Protein AF-A0A531LN14-F1 (afdb_monomer_lite)

Foldseek 3Di:
DAQQPPQLVVCVVVVNDAPSARRHDDDDDDLDDPPGDPVVSVVSVVCVPDPPPDGQALQLVVLVVVVVVQVPDPDPDTDDDDDDPLDGDHCNRCVRDPVCRSVVSNVVSVD

pLDDT: mean 90.55, std 7.21, range [58.22, 97.5]

Structure (mmCIF, N/CA/C/O backbone):
data_AF-A0A531LN14-F1
#
_entry.id   AF-A0A531LN14-F1
#
loop_
_atom_site.group_PDB
_atom_site.id
_atom_site.type_symbol
_atom_site.label_atom_id
_atom_site.label_alt_id
_atom_site.label_comp_id
_atom_site.label_asym_id
_atom_site.label_entity_id
_atom_site.label_seq_id
_atom_site.pdbx_PDB_ins_code
_atom_site.Cartn_x
_atom_site.Cartn_y
_atom_site.Cartn_z
_atom_site.occupancy
_atom_site.B_iso_or_equiv
_atom_site.auth_seq_id
_atom_site.auth_comp_id
_atom_site.auth_asym_id
_atom_site.auth_atom_id
_atom_site.pdbx_PDB_model_num
ATOM 1 N N . ALA A 1 1 ? 11.706 -5.809 2.073 1.00 58.22 1 ALA A N 1
ATOM 2 C CA . ALA A 1 1 ? 13.156 -5.585 1.896 1.00 58.22 1 ALA A CA 1
ATOM 3 C C . ALA A 1 1 ? 13.390 -4.091 1.665 1.00 58.22 1 ALA A C 1
ATOM 5 O O . ALA A 1 1 ? 12.419 -3.350 1.696 1.00 58.22 1 ALA A O 1
ATOM 6 N N . TRP A 1 2 ? 14.629 -3.631 1.494 1.00 58.94 2 TRP A N 1
ATOM 7 C CA . TRP A 1 2 ? 14.909 -2.293 0.949 1.00 58.94 2 TRP A CA 1
ATOM 8 C C . TRP A 1 2 ? 15.222 -2.464 -0.544 1.00 58.94 2 TRP A C 1
ATOM 10 O O . TRP A 1 2 ? 15.813 -3.488 -0.887 1.00 58.94 2 TRP A O 1
ATOM 20 N N . LYS A 1 3 ? 14.828 -1.522 -1.414 1.00 71.56 3 LYS A N 1
ATOM 21 C CA . LYS A 1 3 ? 15.046 -1.601 -2.873 1.00 71.56 3 LYS A CA 1
ATOM 22 C C . LYS A 1 3 ? 14.308 -2.755 -3.567 1.00 71.56 3 LYS A C 1
ATOM 24 O O . LYS A 1 3 ? 14.889 -3.533 -4.323 1.00 71.56 3 LYS A O 1
ATOM 29 N N . GLY A 1 4 ? 13.012 -2.872 -3.301 1.00 77.31 4 GLY A N 1
ATOM 30 C CA . GLY A 1 4 ? 12.112 -3.626 -4.169 1.00 77.31 4 GLY A CA 1
ATOM 31 C C . GLY A 1 4 ? 11.911 -5.110 -3.838 1.00 77.31 4 GLY A C 1
ATOM 32 O O . GLY A 1 4 ? 10.919 -5.710 -4.247 1.00 77.31 4 GLY A O 1
ATOM 33 N N . GLY A 1 5 ? 12.820 -5.705 -3.064 1.00 86.56 5 GLY A N 1
ATOM 34 C CA . GLY A 1 5 ? 12.659 -7.055 -2.518 1.00 86.56 5 GLY A CA 1
ATOM 35 C C . GLY A 1 5 ? 12.328 -8.137 -3.546 1.00 86.56 5 GLY A C 1
ATOM 36 O O . GLY A 1 5 ? 12.847 -8.128 -4.663 1.00 86.56 5 GLY A O 1
ATOM 37 N N . GLN A 1 6 ? 11.461 -9.074 -3.161 1.00 89.94 6 GLN A N 1
ATOM 38 C CA . GLN A 1 6 ? 11.113 -10.228 -3.992 1.00 89.94 6 GLN A CA 1
ATOM 39 C C . GLN A 1 6 ? 10.377 -9.812 -5.266 1.00 89.94 6 GLN A C 1
ATOM 41 O O . GLN A 1 6 ? 10.607 -10.409 -6.318 1.00 89.94 6 GLN A O 1
ATOM 46 N N . ALA A 1 7 ? 9.535 -8.775 -5.199 1.00 91.56 7 ALA A N 1
ATOM 47 C CA . ALA A 1 7 ? 8.848 -8.239 -6.372 1.00 91.56 7 ALA A CA 1
ATOM 48 C C . ALA A 1 7 ? 9.842 -7.811 -7.469 1.00 91.56 7 ALA A C 1
ATOM 50 O O . ALA A 1 7 ? 9.709 -8.217 -8.627 1.00 91.56 7 ALA A O 1
ATOM 51 N N . ARG A 1 8 ? 10.887 -7.056 -7.102 1.00 93.31 8 ARG A N 1
ATOM 52 C CA . ARG A 1 8 ? 11.938 -6.638 -8.042 1.00 93.31 8 ARG A CA 1
ATOM 53 C C . ARG A 1 8 ? 12.794 -7.808 -8.519 1.00 93.31 8 ARG A C 1
ATOM 55 O O . ARG A 1 8 ? 13.091 -7.898 -9.708 1.00 93.31 8 ARG A O 1
ATOM 62 N N . GLU A 1 9 ? 13.194 -8.700 -7.616 1.00 93.69 9 GLU A N 1
ATOM 63 C CA . GLU A 1 9 ? 13.996 -9.876 -7.971 1.00 93.69 9 GLU A CA 1
ATOM 64 C C . GLU A 1 9 ? 13.278 -10.781 -8.972 1.00 93.69 9 GLU A C 1
ATOM 66 O O . GLU A 1 9 ? 13.896 -11.254 -9.925 1.00 93.69 9 GLU A O 1
ATOM 71 N N . LYS A 1 10 ? 11.973 -10.998 -8.782 1.00 94.00 10 LYS A N 1
ATOM 72 C CA . LYS A 1 10 ? 11.149 -11.776 -9.704 1.00 94.00 10 LYS A CA 1
ATOM 73 C C . LYS A 1 10 ? 11.107 -11.122 -11.084 1.00 94.00 10 LYS A C 1
ATOM 75 O O . LYS A 1 10 ? 11.407 -11.780 -12.070 1.00 94.00 10 LYS A O 1
ATOM 80 N N . TRP A 1 11 ? 10.833 -9.820 -11.152 1.00 95.56 11 TRP A N 1
ATOM 81 C CA . TRP A 1 11 ? 10.818 -9.086 -12.420 1.00 95.56 11 TRP A CA 1
ATOM 82 C C . TRP A 1 11 ? 12.152 -9.171 -13.183 1.00 95.56 11 TRP A C 1
ATOM 84 O O . TRP A 1 11 ? 12.162 -9.329 -14.405 1.00 95.56 11 TRP A O 1
ATOM 94 N N . LEU A 1 12 ? 13.284 -9.113 -12.471 1.00 95.25 12 LEU A N 1
ATOM 95 C CA . LEU A 1 12 ? 14.607 -9.306 -13.072 1.00 95.25 12 LEU A CA 1
ATOM 96 C C . LEU A 1 12 ? 14.795 -10.731 -13.611 1.00 95.25 12 LEU A C 1
ATOM 98 O O . LEU A 1 12 ? 15.314 -10.888 -14.716 1.00 95.25 12 LEU A O 1
ATOM 102 N N . LYS A 1 13 ? 14.374 -11.753 -12.853 1.00 96.50 13 LYS A N 1
ATOM 103 C CA . LYS A 1 13 ? 14.443 -13.167 -13.267 1.00 96.50 13 LYS A CA 1
ATOM 104 C C . LYS A 1 13 ? 13.557 -13.463 -14.476 1.00 96.50 13 LYS A C 1
ATOM 106 O O . LYS A 1 13 ? 13.970 -14.223 -15.344 1.00 96.50 13 LYS A O 1
ATOM 111 N N . ASP A 1 14 ? 12.406 -12.807 -14.566 1.00 96.56 14 ASP A N 1
ATOM 112 C CA . ASP A 1 14 ? 11.447 -12.955 -15.665 1.00 96.56 14 ASP A CA 1
ATOM 113 C C . ASP A 1 14 ? 11.883 -12.205 -16.946 1.00 96.56 14 ASP A C 1
ATOM 115 O O . ASP A 1 14 ? 11.126 -12.118 -17.909 1.00 96.56 14 ASP A O 1
ATOM 119 N N . GLY A 1 15 ? 13.102 -11.649 -16.984 1.00 96.75 15 GLY A N 1
ATOM 120 C CA . GLY A 1 15 ? 13.656 -11.002 -18.177 1.00 96.75 15 GLY A CA 1
ATOM 121 C C . GLY A 1 15 ? 13.207 -9.554 -18.376 1.00 96.75 15 GLY A C 1
ATOM 122 O O . GLY A 1 15 ? 13.280 -9.044 -19.490 1.00 96.75 15 GLY A O 1
ATOM 123 N N . LYS A 1 16 ? 12.782 -8.876 -17.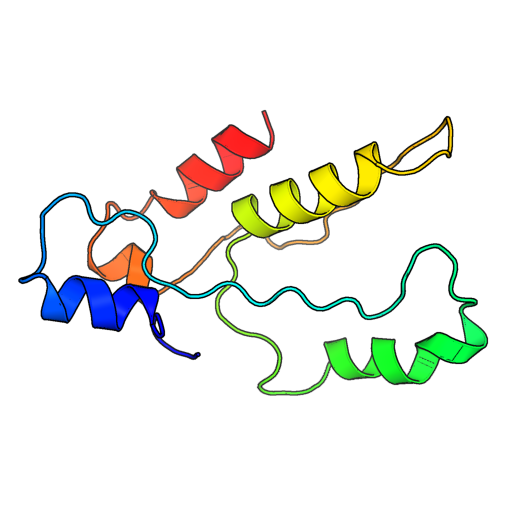302 1.00 96.38 16 LYS A N 1
ATOM 124 C CA . LYS A 1 16 ? 12.331 -7.475 -17.314 1.00 96.38 16 LYS A CA 1
ATOM 125 C C . LYS A 1 16 ? 11.151 -7.219 -18.269 1.00 96.38 16 LYS A C 1
ATOM 127 O O . LYS A 1 16 ? 11.256 -6.346 -19.136 1.00 96.38 16 LYS A O 1
ATOM 132 N N . PRO A 1 17 ? 10.019 -7.935 -18.126 1.00 96.25 17 PRO A N 1
ATOM 133 C CA . PRO A 1 17 ? 8.845 -7.678 -18.954 1.00 96.25 17 PRO A CA 1
ATOM 134 C C . PRO A 1 17 ? 8.395 -6.206 -18.850 1.00 96.25 17 PRO A C 1
ATOM 136 O O . PRO A 1 17 ? 8.547 -5.592 -17.783 1.00 96.25 17 PRO A O 1
ATOM 139 N N . PRO A 1 18 ? 7.859 -5.622 -19.941 1.00 94.81 18 PRO A N 1
ATOM 140 C CA . PRO A 1 18 ? 7.385 -4.242 -19.953 1.00 94.81 18 PRO A CA 1
ATOM 141 C C . PRO A 1 18 ? 6.163 -4.068 -19.047 1.00 94.81 18 PRO A C 1
ATOM 143 O O . PRO A 1 18 ? 5.430 -5.019 -18.790 1.00 94.81 18 PRO A O 1
ATOM 146 N N . ASN A 1 19 ? 5.920 -2.829 -18.610 1.00 93.00 19 ASN A N 1
ATOM 147 C CA . ASN A 1 19 ? 4.825 -2.471 -17.699 1.00 93.00 19 ASN A CA 1
ATOM 148 C C . ASN A 1 19 ? 4.820 -3.315 -16.405 1.00 93.00 19 ASN A C 1
ATOM 150 O O . ASN A 1 19 ? 3.829 -3.980 -16.104 1.00 93.00 19 ASN A O 1
ATOM 154 N N . PRO A 1 20 ? 5.916 -3.299 -15.624 1.00 94.50 20 PRO A N 1
ATOM 155 C CA . PRO A 1 20 ? 6.073 -4.196 -14.478 1.00 94.50 20 PRO A CA 1
ATOM 156 C C . PRO A 1 20 ? 5.134 -3.899 -13.310 1.00 94.50 20 PRO A C 1
ATOM 158 O O . PRO A 1 20 ? 4.994 -4.719 -12.403 1.00 94.50 20 PRO A O 1
ATOM 161 N N . GLY A 1 21 ? 4.526 -2.712 -13.302 1.00 94.25 21 GLY A N 1
ATOM 162 C CA . GLY A 1 21 ? 3.763 -2.222 -12.172 1.00 94.25 21 GLY A CA 1
ATOM 163 C C . GLY A 1 21 ? 4.650 -1.996 -10.948 1.00 94.25 21 GLY A C 1
ATOM 164 O O . GLY A 1 21 ? 5.815 -1.607 -11.057 1.00 94.25 21 GLY A O 1
ATOM 165 N N . ARG A 1 22 ? 4.085 -2.223 -9.761 1.00 94.44 22 ARG A N 1
ATOM 166 C CA . ARG A 1 22 ? 4.760 -2.006 -8.475 1.00 94.44 22 ARG A CA 1
ATOM 167 C C . ARG A 1 22 ? 5.821 -3.080 -8.227 1.00 94.44 22 ARG A C 1
ATOM 169 O O . ARG A 1 22 ? 5.518 -4.269 -8.249 1.00 94.44 22 ARG A O 1
ATOM 176 N N . LEU A 1 23 ? 7.042 -2.656 -7.905 1.00 94.00 23 LEU A N 1
ATOM 177 C CA . LEU A 1 23 ? 8.207 -3.535 -7.749 1.00 94.00 23 LEU A CA 1
ATOM 178 C C . LEU A 1 23 ? 8.808 -3.492 -6.347 1.00 94.00 23 LEU A C 1
ATOM 180 O O . LEU A 1 23 ? 10.022 -3.576 -6.197 1.00 94.00 23 LEU A O 1
ATOM 184 N N . ASN A 1 24 ? 7.972 -3.363 -5.322 1.00 90.88 24 ASN A N 1
ATOM 185 C CA . ASN A 1 24 ? 8.416 -3.454 -3.935 1.00 90.88 24 ASN A CA 1
ATOM 186 C C . ASN A 1 24 ? 7.61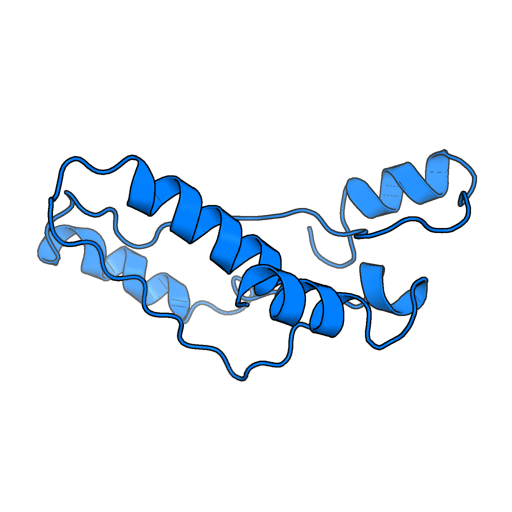0 -4.479 -3.148 1.00 90.88 24 ASN A C 1
ATOM 188 O O . ASN A 1 24 ? 6.541 -4.901 -3.573 1.00 90.88 24 ASN A O 1
ATOM 192 N N . ASP A 1 25 ? 8.103 -4.904 -1.997 1.00 88.81 25 ASP A N 1
ATOM 193 C CA . ASP A 1 25 ? 7.336 -5.755 -1.094 1.00 88.81 25 ASP A CA 1
ATOM 194 C C . ASP A 1 25 ? 6.581 -4.884 -0.089 1.00 88.81 25 ASP A C 1
ATOM 196 O O . ASP A 1 25 ? 7.106 -3.885 0.403 1.00 88.81 25 ASP A O 1
ATOM 200 N N . LEU A 1 26 ? 5.365 -5.290 0.273 1.00 89.19 26 LEU A N 1
ATOM 201 C CA . LEU A 1 26 ? 4.605 -4.611 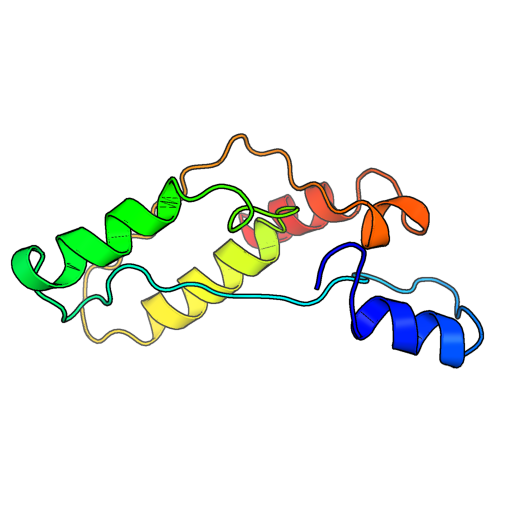1.318 1.00 89.19 26 LEU A CA 1
ATOM 202 C C . LEU A 1 26 ? 4.987 -5.143 2.698 1.00 89.19 26 LEU A C 1
ATOM 204 O O . LEU A 1 26 ? 5.155 -6.345 2.910 1.00 89.19 26 LEU A O 1
ATOM 208 N N . ARG A 1 27 ? 5.073 -4.236 3.671 1.00 88.69 27 ARG A N 1
ATOM 209 C CA . ARG A 1 27 ? 5.166 -4.577 5.089 1.00 88.69 27 ARG A CA 1
ATOM 210 C C . ARG A 1 27 ? 4.170 -3.736 5.864 1.00 88.69 27 ARG A C 1
ATOM 212 O O . ARG A 1 27 ? 4.375 -2.544 6.064 1.00 88.69 27 ARG A O 1
ATOM 219 N N . HIS A 1 28 ? 3.126 -4.383 6.359 1.00 91.50 28 HIS A N 1
ATOM 220 C CA . HIS A 1 28 ? 2.133 -3.731 7.195 1.00 91.50 28 HIS A CA 1
ATOM 221 C C . HIS A 1 28 ? 2.478 -3.908 8.673 1.00 91.50 28 HIS A C 1
ATOM 223 O O . HIS A 1 28 ? 2.624 -5.032 9.154 1.00 91.50 28 HIS A O 1
ATOM 229 N N . ILE A 1 29 ? 2.606 -2.799 9.401 1.00 91.44 29 ILE A N 1
ATOM 230 C CA . ILE A 1 29 ? 2.929 -2.802 10.831 1.00 91.44 29 ILE A CA 1
ATOM 231 C C . ILE A 1 29 ? 1.711 -2.315 11.609 1.00 91.44 29 ILE A C 1
ATOM 233 O O . ILE A 1 29 ? 1.202 -1.222 11.378 1.00 91.44 29 ILE A O 1
ATOM 237 N N . ILE A 1 30 ? 1.253 -3.126 12.562 1.00 92.75 30 ILE A N 1
ATOM 238 C CA . ILE A 1 30 ? 0.199 -2.743 13.503 1.00 92.75 30 ILE A CA 1
ATOM 239 C C . ILE A 1 30 ? 0.859 -2.413 14.837 1.00 92.75 30 ILE A C 1
ATOM 241 O O . ILE A 1 30 ? 1.249 -3.310 15.579 1.00 92.75 30 ILE A O 1
ATOM 245 N N . TYR A 1 31 ? 0.945 -1.127 15.172 1.00 92.69 31 TYR A N 1
ATOM 246 C CA . TYR A 1 31 ? 1.456 -0.704 16.480 1.00 92.69 31 TYR A CA 1
ATOM 247 C C . TYR A 1 31 ? 0.452 -0.989 17.608 1.00 92.69 31 TYR A C 1
ATOM 249 O O . TYR A 1 31 ? 0.826 -1.408 18.706 1.00 92.69 31 TYR A O 1
ATOM 257 N N . LYS A 1 32 ? -0.843 -0.808 17.324 1.00 94.81 32 LYS A N 1
ATOM 258 C CA . LYS A 1 32 ? -1.954 -1.062 18.246 1.00 94.81 32 LYS A CA 1
ATOM 259 C C . LYS A 1 32 ? -3.187 -1.526 17.463 1.00 94.81 32 LYS A C 1
ATOM 261 O O . LYS A 1 32 ? -3.671 -0.805 16.595 1.00 94.81 32 LYS A O 1
ATOM 266 N N . SER A 1 33 ? -3.732 -2.694 17.796 1.00 93.50 33 SER A N 1
ATOM 267 C CA . SER A 1 33 ? -5.030 -3.146 17.261 1.00 93.50 33 SER A CA 1
ATOM 268 C C . SER A 1 33 ? -6.200 -2.385 17.898 1.00 93.50 33 SER A C 1
ATOM 270 O O . SER A 1 33 ? -6.055 -1.811 18.982 1.00 93.50 33 SER A O 1
ATOM 272 N N . ALA A 1 34 ? -7.370 -2.414 17.255 1.00 92.81 34 ALA A N 1
ATOM 273 C CA . ALA A 1 34 ? -8.585 -1.774 17.765 1.00 92.81 34 ALA A CA 1
ATOM 274 C C . ALA A 1 34 ? -8.895 -2.210 19.210 1.00 92.81 34 ALA A C 1
ATOM 276 O O . ALA A 1 34 ? -8.966 -1.363 20.099 1.00 92.81 34 ALA A O 1
ATOM 277 N N . ASP A 1 35 ? -8.898 -3.522 19.458 1.00 93.25 35 ASP A N 1
ATOM 278 C CA . ASP A 1 35 ? -9.290 -4.124 20.744 1.00 93.25 35 ASP A CA 1
ATOM 279 C C . ASP A 1 35 ? -8.203 -4.047 21.831 1.00 93.25 35 ASP A C 1
ATOM 281 O O . ASP A 1 35 ? -8.432 -4.377 22.994 1.00 93.25 35 ASP A O 1
ATOM 285 N N . HIS A 1 36 ? -6.990 -3.607 21.479 1.00 94.19 36 HIS A N 1
ATOM 286 C CA . HIS A 1 36 ? -5.896 -3.526 22.440 1.00 94.19 36 HIS A CA 1
ATOM 287 C C . HIS A 1 36 ? -5.972 -2.234 23.267 1.00 94.19 36 HIS A C 1
ATOM 289 O O . HIS A 1 36 ? -6.009 -1.147 22.690 1.00 94.19 36 HIS A O 1
ATOM 295 N N . PRO A 1 37 ? -5.911 -2.293 24.609 1.00 93.69 37 PRO A N 1
ATOM 296 C CA . PRO A 1 37 ? -5.905 -1.094 25.440 1.00 93.69 37 PRO A CA 1
ATOM 297 C C . PRO A 1 37 ? -4.571 -0.339 25.343 1.00 93.69 37 PRO A C 1
ATOM 299 O O . PRO A 1 37 ? -3.493 -0.937 25.275 1.00 93.69 37 PRO A O 1
ATOM 302 N N . TRP A 1 38 ? -4.635 0.995 25.407 1.00 91.94 38 TRP A N 1
ATOM 303 C CA . TRP A 1 38 ? -3.487 1.895 25.210 1.00 91.94 38 TRP A CA 1
ATOM 304 C C . TRP A 1 38 ? -2.284 1.573 26.102 1.00 91.94 38 TRP A C 1
ATOM 306 O O . TRP A 1 38 ? -1.148 1.510 25.632 1.00 91.94 38 TRP A O 1
ATOM 316 N N . ARG A 1 39 ? -2.540 1.285 27.385 1.00 91.19 39 ARG A N 1
ATOM 317 C CA . ARG A 1 39 ? -1.504 0.966 28.378 1.00 91.19 39 ARG A CA 1
ATOM 318 C C . ARG A 1 39 ? -0.586 -0.178 27.930 1.00 91.19 39 ARG A C 1
ATOM 320 O O . ARG A 1 39 ? 0.598 -0.152 28.244 1.00 91.19 39 ARG A O 1
ATOM 327 N N . ARG A 1 40 ? -1.113 -1.153 27.179 1.00 90.31 40 ARG A N 1
ATOM 328 C CA . ARG A 1 40 ? -0.347 -2.309 26.682 1.00 90.31 40 ARG A CA 1
ATOM 329 C C . ARG A 1 40 ? 0.389 -2.031 25.368 1.00 90.31 40 ARG A C 1
ATOM 331 O O . ARG A 1 40 ? 1.376 -2.696 25.089 1.00 90.31 40 ARG A O 1
ATOM 338 N N . ALA A 1 41 ? -0.044 -1.038 24.593 1.00 92.75 41 ALA A N 1
ATOM 339 C CA . ALA A 1 41 ? 0.542 -0.712 23.292 1.00 92.75 41 ALA A CA 1
ATOM 340 C C . ALA A 1 41 ? 1.582 0.421 23.339 1.00 92.75 41 ALA A C 1
ATOM 342 O O . ALA A 1 41 ? 2.244 0.684 22.338 1.00 92.75 41 ALA A O 1
ATOM 343 N N . ARG A 1 42 ? 1.767 1.086 24.490 1.00 89.38 42 ARG A N 1
ATOM 344 C CA . ARG A 1 42 ? 2.664 2.249 24.619 1.00 89.38 42 ARG A CA 1
ATOM 345 C C . ARG A 1 42 ? 4.094 1.973 24.136 1.00 89.38 42 ARG A C 1
ATOM 347 O O . ARG A 1 42 ? 4.669 2.813 23.454 1.00 89.38 42 ARG A O 1
ATOM 354 N N . ARG A 1 43 ? 4.652 0.796 24.449 1.00 88.75 43 ARG A N 1
ATOM 355 C CA . ARG A 1 43 ? 5.989 0.397 23.969 1.00 88.75 43 ARG A CA 1
ATOM 356 C C . ARG A 1 43 ? 6.023 0.215 22.448 1.00 88.75 43 ARG A C 1
ATOM 358 O O . ARG A 1 43 ? 6.985 0.639 21.820 1.00 88.75 43 ARG A O 1
ATOM 365 N N . ASN A 1 44 ? 4.964 -0.344 21.861 1.00 90.62 44 ASN A N 1
ATOM 366 C CA . ASN A 1 44 ? 4.871 -0.558 20.417 1.00 90.62 44 ASN A CA 1
ATOM 367 C C . ASN A 1 44 ? 4.816 0.767 19.660 1.00 90.62 44 ASN A C 1
ATOM 369 O O . ASN A 1 44 ? 5.467 0.903 18.638 1.00 90.62 44 ASN A O 1
ATOM 373 N N . LEU A 1 45 ? 4.083 1.755 20.171 1.00 87.12 45 LEU A N 1
ATOM 374 C CA . LEU A 1 45 ? 4.008 3.078 19.545 1.00 87.12 45 LEU A CA 1
ATOM 375 C C . LEU A 1 45 ? 5.372 3.774 19.502 1.00 87.12 45 LEU A C 1
ATOM 377 O O . LEU A 1 45 ? 5.685 4.433 18.520 1.00 87.12 45 LEU A O 1
ATOM 381 N N . GLY A 1 46 ? 6.220 3.556 20.512 1.00 87.50 46 GLY A N 1
ATOM 382 C CA . GLY A 1 46 ? 7.606 4.031 20.491 1.00 87.50 46 GLY A CA 1
ATOM 383 C C . GLY A 1 46 ? 8.431 3.468 19.325 1.00 87.50 46 GLY A C 1
ATOM 384 O O . GLY A 1 46 ? 9.377 4.117 18.888 1.00 87.50 46 GLY A O 1
ATOM 385 N N . LEU A 1 47 ? 8.051 2.310 18.765 1.00 87.19 47 LEU A N 1
ATOM 386 C CA . LEU A 1 47 ? 8.718 1.743 17.588 1.00 87.19 47 LEU A CA 1
ATOM 387 C C . LEU A 1 47 ? 8.510 2.586 16.328 1.00 87.19 47 LEU A C 1
ATOM 389 O O . LEU A 1 47 ? 9.343 2.493 15.435 1.00 87.19 47 LEU A O 1
ATOM 393 N N . MET A 1 48 ? 7.467 3.425 16.258 1.00 83.69 48 MET A N 1
ATOM 394 C CA . MET A 1 48 ? 7.260 4.341 15.125 1.00 83.69 48 MET A CA 1
ATOM 395 C C . MET A 1 48 ? 8.454 5.274 14.906 1.00 83.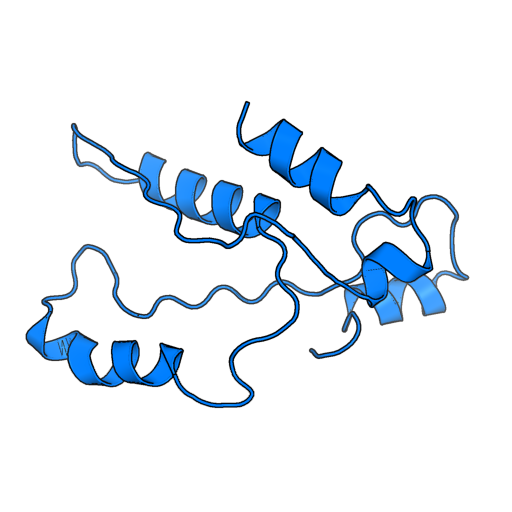69 48 MET A C 1
ATOM 397 O O . MET A 1 48 ? 8.731 5.656 13.776 1.00 83.69 48 MET A O 1
ATOM 401 N N . MET A 1 49 ? 9.171 5.601 15.983 1.00 82.75 49 MET A N 1
ATOM 402 C CA . MET A 1 49 ? 10.331 6.492 15.959 1.00 82.75 49 MET A CA 1
ATOM 403 C C . MET A 1 49 ? 11.653 5.739 15.776 1.00 82.75 49 MET A C 1
ATOM 405 O O . MET A 1 49 ? 12.718 6.351 15.799 1.00 82.75 49 MET A O 1
ATOM 409 N N . ARG A 1 50 ? 11.619 4.405 15.647 1.00 84.69 50 ARG A N 1
ATOM 410 C CA . ARG A 1 50 ? 12.835 3.604 15.526 1.00 84.69 50 ARG A CA 1
ATOM 411 C C . ARG A 1 50 ? 13.438 3.782 14.137 1.00 84.69 50 ARG A C 1
ATOM 413 O O . ARG A 1 50 ? 12.821 3.448 13.125 1.00 84.69 50 ARG A O 1
ATOM 420 N N . GLU A 1 51 ? 14.687 4.223 14.113 1.00 79.75 51 GLU A N 1
ATOM 421 C CA . GLU A 1 51 ? 15.467 4.350 12.888 1.00 79.75 51 GLU A CA 1
ATOM 422 C C . GLU A 1 51 ? 15.549 3.015 12.127 1.00 79.75 51 GLU A C 1
ATOM 424 O O . GLU A 1 51 ? 15.643 1.931 12.713 1.00 79.75 51 GLU A O 1
ATOM 429 N N . GLY A 1 52 ? 15.449 3.085 10.798 1.00 76.38 52 GLY A N 1
ATOM 430 C CA . GLY A 1 52 ? 15.492 1.919 9.914 1.00 76.38 52 GLY A CA 1
ATOM 431 C C . GLY A 1 52 ? 14.202 1.092 9.846 1.00 76.38 52 GLY A C 1
ATOM 432 O O . GLY A 1 52 ? 14.130 0.184 9.011 1.00 76.38 52 GLY A O 1
ATOM 433 N N . LEU A 1 53 ? 13.186 1.396 10.668 1.00 77.19 53 LEU A N 1
ATOM 434 C CA . LEU A 1 53 ? 11.848 0.812 10.528 1.00 77.19 53 LEU A CA 1
ATOM 435 C C . LEU A 1 53 ? 11.068 1.473 9.389 1.00 77.19 53 LEU A C 1
ATOM 437 O O . LEU A 1 53 ? 10.416 0.775 8.611 1.00 77.19 53 LEU A O 1
ATOM 441 N N . LEU A 1 54 ? 11.171 2.800 9.293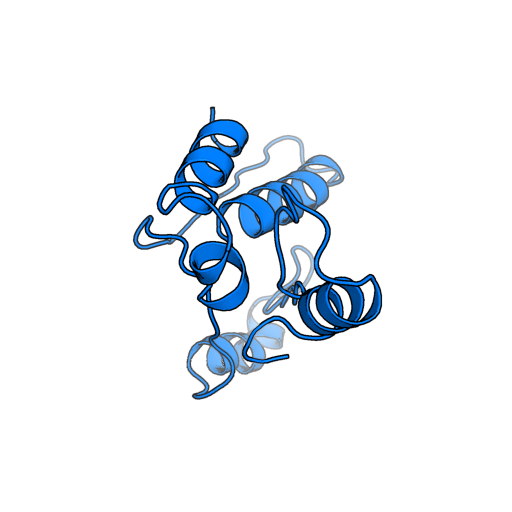 1.00 69.19 54 LEU A N 1
ATOM 442 C CA . LEU A 1 54 ? 10.610 3.581 8.198 1.00 69.19 54 LEU A CA 1
ATOM 443 C C . LEU A 1 54 ? 11.393 3.286 6.914 1.00 69.19 54 LEU A C 1
ATOM 445 O O . LEU A 1 54 ? 12.628 3.275 6.893 1.00 69.19 54 LEU A O 1
ATOM 449 N N . LYS A 1 55 ? 10.647 2.982 5.859 1.00 75.38 55 LYS A N 1
ATOM 450 C CA . LYS A 1 55 ? 11.123 2.701 4.505 1.00 75.38 55 LYS A CA 1
ATOM 451 C C . LYS A 1 55 ? 10.291 3.533 3.531 1.00 75.38 55 LYS A C 1
ATOM 453 O O . LYS A 1 55 ? 9.369 4.223 3.956 1.00 75.38 55 LYS A O 1
ATOM 458 N N . GLU A 1 56 ? 10.636 3.431 2.255 1.00 82.38 56 GLU A N 1
ATOM 459 C CA . GLU A 1 56 ? 9.848 3.909 1.114 1.00 82.38 56 GLU A CA 1
ATOM 460 C C . GLU A 1 56 ? 8.348 3.630 1.311 1.00 82.38 56 GLU A C 1
ATOM 462 O O . GLU A 1 56 ? 7.956 2.519 1.692 1.00 82.38 56 GLU A O 1
ATOM 467 N N . ASN A 1 57 ? 7.522 4.660 1.125 1.00 83.31 57 ASN A N 1
ATOM 468 C CA . ASN A 1 57 ? 6.088 4.637 1.389 1.00 83.31 57 ASN A CA 1
ATOM 469 C C . ASN A 1 57 ? 5.293 4.355 0.109 1.00 83.31 57 ASN A C 1
ATOM 471 O O . ASN A 1 57 ? 5.580 4.847 -0.979 1.00 83.31 57 ASN A O 1
ATOM 475 N N . ILE A 1 58 ? 4.247 3.542 0.260 1.00 90.50 58 ILE A N 1
ATOM 476 C CA . ILE A 1 58 ? 3.288 3.247 -0.805 1.00 90.50 58 ILE A CA 1
ATOM 477 C C . ILE A 1 58 ? 1.891 3.521 -0.253 1.00 90.50 58 ILE A C 1
ATOM 479 O O . ILE A 1 58 ? 1.119 2.614 0.056 1.00 90.50 58 ILE A O 1
ATOM 483 N N . ASP A 1 59 ? 1.601 4.807 -0.075 1.00 91.19 59 ASP A N 1
ATOM 484 C CA . ASP A 1 59 ? 0.421 5.343 0.606 1.00 91.19 59 ASP A CA 1
ATOM 485 C C . ASP A 1 59 ? -0.905 4.769 0.094 1.00 91.19 59 ASP A C 1
ATOM 487 O O . ASP A 1 59 ? -1.771 4.430 0.899 1.00 91.19 59 ASP A O 1
ATOM 491 N N . GLY A 1 60 ? -1.046 4.580 -1.223 1.00 93.06 60 GLY A N 1
ATOM 492 C CA . GLY A 1 60 ? -2.249 3.975 -1.809 1.00 93.06 60 GLY A CA 1
ATOM 493 C C . GLY A 1 60 ? -2.495 2.544 -1.312 1.00 93.06 60 GLY A C 1
ATOM 494 O O . GLY A 1 60 ? -3.609 2.204 -0.923 1.00 93.06 60 GLY A O 1
ATOM 495 N N . GLU A 1 61 ? -1.444 1.722 -1.224 1.00 93.50 61 GLU A N 1
ATOM 496 C CA . GLU A 1 61 ? -1.545 0.348 -0.703 1.00 93.50 61 GLU A CA 1
ATOM 497 C C . GLU A 1 61 ? -1.856 0.348 0.798 1.00 93.50 61 GLU A C 1
ATOM 499 O O . GLU A 1 61 ? -2.670 -0.442 1.281 1.00 93.50 61 GLU A O 1
ATOM 504 N N . ALA A 1 62 ? -1.244 1.272 1.547 1.00 92.94 62 ALA A N 1
ATOM 505 C CA . ALA A 1 62 ? -1.504 1.424 2.974 1.00 92.94 62 ALA A CA 1
ATOM 506 C C . ALA A 1 62 ? -2.967 1.816 3.246 1.00 92.94 62 ALA A C 1
ATOM 508 O O . ALA A 1 62 ? -3.586 1.272 4.166 1.00 92.94 62 ALA A O 1
ATOM 509 N N . LEU A 1 63 ? -3.525 2.718 2.432 1.00 94.44 63 LEU A N 1
ATOM 510 C CA . LEU A 1 63 ? -4.907 3.175 2.538 1.00 94.44 63 LEU A CA 1
ATOM 511 C C . LEU A 1 63 ? -5.897 2.047 2.218 1.00 94.44 63 LEU A C 1
ATOM 513 O O . LEU A 1 63 ? -6.789 1.789 3.028 1.00 94.44 63 LEU A O 1
ATOM 517 N N . LEU A 1 64 ? -5.690 1.308 1.119 1.00 95.31 64 LEU A N 1
ATOM 518 C CA . LEU A 1 64 ? -6.494 0.124 0.779 1.00 95.31 64 LEU A CA 1
ATOM 519 C C . LEU A 1 64 ? -6.455 -0.928 1.890 1.00 95.31 64 LEU A C 1
ATOM 521 O O . LEU A 1 64 ? -7.491 -1.447 2.313 1.00 95.31 64 LEU A O 1
ATOM 525 N N . TRP A 1 65 ? -5.261 -1.235 2.399 1.00 95.94 65 TRP A N 1
ATOM 526 C CA . TRP A 1 65 ? -5.098 -2.229 3.453 1.00 95.94 65 TRP A CA 1
ATOM 527 C C . TRP A 1 65 ? -5.799 -1.813 4.752 1.00 95.94 65 TRP A C 1
ATOM 529 O O . TRP A 1 65 ? -6.476 -2.628 5.390 1.00 95.94 65 TRP A O 1
ATOM 539 N N . ALA A 1 66 ? -5.678 -0.543 5.143 1.00 95.75 66 ALA A N 1
ATOM 540 C CA . ALA A 1 66 ? -6.353 -0.013 6.320 1.00 95.75 66 ALA A CA 1
ATOM 541 C C . ALA A 1 66 ? -7.880 0.007 6.146 1.00 95.75 66 ALA A C 1
ATOM 543 O O . ALA A 1 66 ? -8.597 -0.399 7.065 1.00 95.75 66 ALA A O 1
ATOM 544 N N . HIS A 1 67 ? -8.372 0.401 4.968 1.00 96.19 67 HIS A N 1
ATOM 545 C CA . HIS A 1 67 ? -9.793 0.384 4.624 1.00 96.19 67 HIS A CA 1
ATOM 546 C C . HIS A 1 67 ? -10.380 -1.029 4.718 1.00 96.19 67 HIS A C 1
ATOM 548 O O . HIS A 1 67 ? -11.354 -1.238 5.440 1.00 96.19 67 HIS A O 1
ATOM 554 N N . ASN A 1 68 ? -9.742 -2.021 4.089 1.00 96.19 68 ASN A N 1
ATOM 555 C CA . ASN A 1 68 ? -10.210 -3.411 4.103 1.00 96.19 68 ASN A CA 1
ATOM 556 C C . ASN A 1 68 ? -10.294 -3.988 5.524 1.00 96.19 68 ASN A C 1
ATOM 558 O O . ASN A 1 68 ? -11.221 -4.727 5.855 1.00 96.19 68 ASN A O 1
ATOM 562 N N . ARG A 1 69 ? -9.362 -3.609 6.407 1.00 96.44 69 ARG A N 1
ATOM 563 C CA . ARG A 1 69 ? -9.430 -3.975 7.829 1.00 96.44 69 ARG A CA 1
ATOM 564 C C . ARG A 1 69 ? -10.555 -3.261 8.568 1.00 96.44 69 ARG A C 1
ATOM 566 O O . ARG A 1 69 ? -11.161 -3.858 9.453 1.00 96.44 69 ARG A O 1
ATOM 573 N N . LEU A 1 70 ? -10.799 -1.993 8.247 1.00 97.00 70 LEU A N 1
ATOM 574 C CA . LEU A 1 70 ? -11.816 -1.174 8.896 1.00 97.00 70 LEU A CA 1
ATOM 575 C C . LEU A 1 70 ? -13.232 -1.626 8.525 1.00 97.00 70 LEU A C 1
ATOM 577 O O . LEU A 1 70 ? -14.083 -1.700 9.404 1.00 97.00 70 LEU A O 1
ATOM 581 N N . ILE A 1 71 ? -13.504 -1.959 7.262 1.00 96.69 71 ILE A N 1
ATOM 582 C CA . ILE A 1 71 ? -14.849 -2.387 6.840 1.00 96.69 71 ILE A CA 1
ATOM 583 C C . ILE A 1 71 ? -15.266 -3.722 7.463 1.00 96.69 71 ILE A C 1
ATOM 585 O O . ILE A 1 71 ? -16.441 -3.905 7.763 1.00 96.69 71 ILE A O 1
ATOM 589 N N . ALA A 1 72 ? -14.306 -4.607 7.745 1.00 96.56 72 ALA A N 1
ATOM 590 C CA . ALA A 1 72 ? -14.543 -5.890 8.405 1.00 96.56 72 ALA A CA 1
ATOM 591 C C . ALA A 1 72 ? -14.901 -5.762 9.901 1.00 96.56 72 ALA A C 1
ATOM 593 O O . ALA A 1 72 ? -15.178 -6.760 10.565 1.00 96.56 72 ALA A O 1
ATOM 594 N N . ARG A 1 73 ? -14.863 -4.548 10.462 1.00 97.00 73 ARG A N 1
ATOM 595 C CA . ARG A 1 73 ? -15.162 -4.291 11.872 1.00 97.00 73 ARG A CA 1
ATOM 596 C C . ARG A 1 73 ? -16.673 -4.210 12.152 1.00 97.00 73 ARG A C 1
ATOM 598 O O . ARG A 1 73 ? -17.410 -3.641 11.340 1.00 97.00 73 ARG A O 1
ATOM 605 N N . PRO A 1 74 ? -17.141 -4.712 13.311 1.00 97.50 74 PRO A N 1
ATOM 606 C CA . PRO A 1 74 ? -18.561 -4.701 13.666 1.00 97.50 74 PRO A CA 1
ATOM 607 C C . PRO A 1 74 ? -19.091 -3.308 14.031 1.00 97.50 74 PRO A C 1
ATOM 609 O O . PRO A 1 74 ? -20.297 -3.086 13.988 1.00 97.50 74 PRO A O 1
ATOM 612 N N . GLU A 1 75 ? -18.223 -2.360 14.394 1.00 97.50 75 GLU A N 1
ATOM 613 C CA . GLU A 1 75 ? -18.638 -1.023 14.813 1.00 97.50 75 GLU A CA 1
ATOM 614 C C . GLU A 1 75 ? -19.438 -0.300 13.714 1.00 97.50 75 GLU A C 1
ATOM 616 O O . GLU A 1 75 ? -19.031 -0.253 12.550 1.00 97.50 75 GLU A O 1
ATOM 621 N N . GLN A 1 76 ? -20.574 0.302 14.087 1.00 96.62 76 GLN A N 1
ATOM 622 C CA . GLN A 1 76 ? -21.436 1.032 13.150 1.00 96.62 76 GLN A CA 1
ATOM 623 C C . GLN A 1 76 ? -20.715 2.252 12.561 1.00 96.62 76 GLN A C 1
ATOM 625 O O . GLN A 1 76 ? -20.694 2.440 11.346 1.00 96.62 76 GLN A O 1
ATOM 630 N N . ARG A 1 77 ? -20.095 3.072 13.421 1.00 97.25 77 ARG A N 1
ATOM 631 C CA . ARG A 1 77 ? -19.304 4.231 12.998 1.00 97.25 77 ARG A CA 1
ATOM 632 C C . ARG A 1 77 ? -17.849 3.822 12.804 1.00 97.25 77 ARG A C 1
ATOM 634 O O . ARG A 1 77 ? -17.179 3.414 13.748 1.00 97.25 77 ARG A O 1
ATOM 641 N N . LYS A 1 78 ? -17.360 4.000 11.582 1.00 96.94 78 LYS A N 1
ATOM 642 C CA . LYS A 1 78 ? -15.998 3.677 11.157 1.00 96.94 78 LYS A CA 1
ATOM 643 C C . LYS A 1 78 ? -15.318 4.953 10.670 1.00 96.94 78 LYS A C 1
ATOM 645 O O . LYS A 1 78 ? -15.916 5.709 9.912 1.00 96.94 78 LYS A O 1
ATOM 650 N N . ILE A 1 79 ? -14.097 5.214 11.128 1.00 95.75 79 ILE A N 1
ATOM 651 C CA . ILE A 1 79 ? -13.321 6.401 10.746 1.00 95.75 79 ILE A CA 1
ATOM 652 C C . ILE A 1 79 ? -11.916 5.943 10.387 1.00 95.75 79 ILE A C 1
ATOM 654 O O . ILE A 1 79 ? -11.266 5.264 11.183 1.00 95.75 79 ILE A O 1
ATOM 658 N N . LEU A 1 80 ? -11.454 6.337 9.204 1.00 95.75 80 LEU A N 1
ATOM 659 C CA . LEU A 1 80 ? -10.081 6.149 8.762 1.00 95.75 80 LEU A CA 1
ATOM 660 C C . LEU A 1 80 ? -9.394 7.512 8.737 1.00 95.75 80 LEU A C 1
ATOM 662 O O . LEU A 1 80 ? -9.854 8.424 8.059 1.00 95.75 80 LEU A O 1
ATOM 666 N N . MET A 1 81 ? -8.313 7.651 9.499 1.00 94.69 81 MET A N 1
ATOM 667 C CA . MET A 1 81 ? -7.474 8.846 9.502 1.00 94.69 81 MET A CA 1
ATOM 668 C C . MET A 1 81 ? -6.110 8.478 8.933 1.00 94.69 81 MET A C 1
ATOM 670 O O . MET A 1 81 ? -5.476 7.534 9.405 1.00 94.69 81 MET A O 1
ATOM 674 N N . MET A 1 82 ? -5.670 9.238 7.938 1.00 89.94 82 MET A N 1
ATOM 675 C CA . MET A 1 82 ? -4.356 9.107 7.329 1.00 89.94 82 MET A CA 1
ATOM 676 C C . MET A 1 82 ? -3.528 10.344 7.670 1.00 89.94 82 MET A C 1
ATOM 678 O O . MET A 1 82 ? -3.991 11.467 7.490 1.00 89.94 82 MET A O 1
ATOM 682 N N . ILE A 1 83 ? -2.315 10.125 8.171 1.00 89.69 83 ILE A N 1
ATOM 683 C CA . ILE A 1 83 ? -1.326 11.175 8.421 1.00 89.69 83 ILE A CA 1
ATOM 684 C C . ILE A 1 83 ? -0.145 10.855 7.512 1.00 89.69 83 ILE A C 1
ATOM 686 O O . ILE A 1 83 ? 0.539 9.855 7.723 1.00 89.69 83 ILE A O 1
ATOM 690 N N . SER A 1 84 ? 0.028 11.660 6.471 1.00 85.62 84 SER A N 1
ATOM 691 C CA . SER A 1 84 ? 1.047 11.498 5.434 1.00 85.62 84 SER A CA 1
ATOM 692 C C . SER A 1 84 ? 1.403 12.877 4.879 1.00 85.62 84 SER A C 1
ATOM 694 O O . SER A 1 84 ? 0.598 13.806 4.967 1.00 85.62 84 SER A O 1
ATOM 696 N N . ASP A 1 85 ? 2.603 13.008 4.324 1.00 85.75 85 ASP A N 1
ATOM 697 C CA . ASP A 1 85 ? 3.033 14.176 3.551 1.00 85.75 85 ASP A CA 1
ATOM 698 C C . ASP A 1 85 ? 2.431 14.199 2.132 1.00 85.75 85 ASP A C 1
ATOM 700 O O . ASP A 1 85 ? 2.535 15.203 1.430 1.00 85.75 85 ASP A O 1
ATOM 704 N N . GLY A 1 86 ? 1.756 13.118 1.723 1.00 82.50 86 GLY A N 1
ATOM 705 C CA . GLY A 1 86 ? 1.082 13.003 0.433 1.00 82.50 86 GLY A CA 1
ATOM 706 C C . GLY A 1 86 ? 2.016 12.689 -0.738 1.00 82.50 86 GLY A C 1
ATOM 707 O O . GLY A 1 86 ? 1.571 12.773 -1.883 1.00 82.50 86 GLY A O 1
ATOM 708 N N . ALA A 1 87 ? 3.271 12.315 -0.475 1.00 87.38 87 ALA A N 1
ATOM 709 C CA . ALA A 1 87 ? 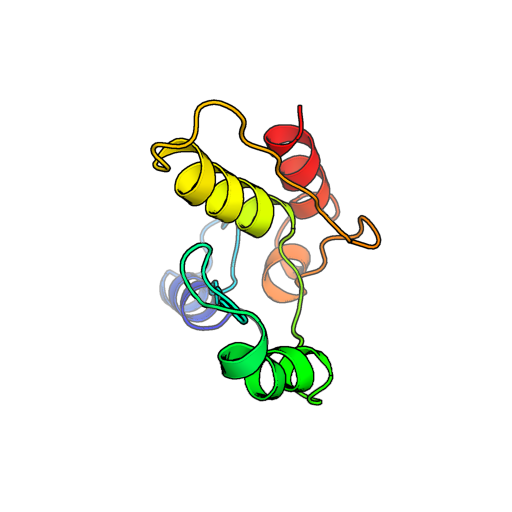4.270 12.014 -1.494 1.00 87.38 87 ALA A CA 1
ATOM 710 C C . ALA A 1 87 ? 4.692 10.531 -1.422 1.00 87.38 87 ALA A C 1
ATOM 712 O O . ALA A 1 87 ? 5.650 10.202 -0.723 1.00 87.38 87 ALA A O 1
ATOM 713 N N . PRO A 1 88 ? 3.999 9.612 -2.128 1.00 90.25 88 PRO A N 1
ATOM 714 C CA . PRO A 1 88 ? 4.402 8.211 -2.157 1.00 90.25 88 PRO A CA 1
ATOM 715 C C . PRO A 1 88 ? 5.671 8.037 -3.001 1.00 90.25 88 PRO A C 1
ATOM 717 O O . PRO A 1 88 ? 5.689 8.379 -4.187 1.00 90.25 88 PRO A O 1
ATOM 720 N N . VAL A 1 89 ? 6.722 7.476 -2.404 1.00 89.12 89 VAL A N 1
ATOM 721 C CA . VAL A 1 89 ? 8.038 7.308 -3.030 1.00 89.12 89 VAL A CA 1
ATOM 722 C C . VAL A 1 89 ? 8.572 5.900 -2.783 1.00 89.12 89 VAL A C 1
ATOM 724 O O . VAL A 1 89 ? 8.777 5.479 -1.646 1.00 89.12 89 VAL A O 1
ATOM 727 N N . ASP A 1 90 ? 8.849 5.199 -3.884 1.00 91.00 90 ASP A N 1
ATOM 728 C CA . ASP A 1 90 ? 9.549 3.914 -3.921 1.00 91.00 90 ASP A CA 1
ATOM 729 C C . ASP A 1 90 ? 10.470 3.856 -5.148 1.00 91.00 90 ASP A C 1
ATOM 731 O O . ASP A 1 90 ? 9.997 3.768 -6.286 1.00 91.00 90 ASP A O 1
ATOM 735 N N . ASP A 1 91 ? 11.787 3.875 -4.933 1.00 90.06 91 ASP A N 1
ATOM 736 C CA . ASP A 1 91 ? 12.804 3.952 -5.989 1.00 90.06 91 ASP A CA 1
ATOM 737 C C . ASP A 1 91 ? 12.714 2.761 -6.949 1.00 90.06 91 ASP A C 1
ATOM 739 O O . ASP A 1 91 ? 12.928 2.870 -8.161 1.00 90.06 91 ASP A O 1
ATOM 743 N N . SER A 1 92 ? 12.387 1.581 -6.419 1.00 91.50 92 SER A N 1
ATOM 744 C CA . SER A 1 92 ? 12.330 0.356 -7.220 1.00 91.50 92 SER A CA 1
ATOM 745 C C . SER A 1 92 ? 11.192 0.371 -8.226 1.00 91.50 92 SER A C 1
ATOM 747 O O . SER A 1 92 ? 11.394 -0.068 -9.357 1.00 91.50 92 SER A O 1
ATOM 749 N N . THR A 1 93 ? 10.039 0.906 -7.839 1.00 93.56 93 THR A N 1
ATOM 750 C CA . THR A 1 93 ? 8.896 1.117 -8.724 1.00 93.56 93 THR A CA 1
ATOM 751 C C . THR A 1 93 ? 9.143 2.302 -9.655 1.00 93.56 93 THR A C 1
ATOM 753 O O . THR A 1 93 ? 8.964 2.161 -10.863 1.00 93.56 93 THR A O 1
ATOM 756 N N . LEU A 1 94 ? 9.595 3.449 -9.137 1.00 92.94 94 LEU A N 1
ATOM 757 C CA . LEU A 1 94 ? 9.744 4.681 -9.924 1.00 92.94 94 LEU A CA 1
ATOM 758 C C . LEU A 1 94 ? 10.894 4.630 -10.942 1.00 92.94 94 LEU A C 1
ATOM 760 O O . LEU A 1 94 ? 10.823 5.300 -11.965 1.00 92.94 94 LEU A O 1
ATOM 764 N N . SER A 1 95 ? 11.918 3.799 -10.726 1.00 92.62 95 SER A N 1
ATOM 765 C CA . SER A 1 95 ? 13.038 3.653 -11.674 1.00 92.62 95 SER A CA 1
ATOM 766 C C . SER A 1 95 ? 12.661 3.030 -13.023 1.00 92.62 95 SER A C 1
ATOM 768 O O . SER A 1 95 ? 13.441 3.125 -13.969 1.00 92.62 95 SER A O 1
ATOM 770 N N . VAL A 1 96 ? 11.507 2.361 -13.122 1.00 94.38 96 VAL A N 1
ATOM 771 C CA . VAL A 1 96 ? 11.102 1.595 -14.319 1.00 94.38 96 VAL A CA 1
ATOM 772 C C . VAL A 1 96 ? 9.634 1.792 -14.712 1.00 94.38 96 VAL A C 1
ATOM 774 O O . VAL A 1 96 ? 9.125 1.097 -15.589 1.00 94.38 96 VAL A O 1
ATOM 777 N N . ASN A 1 97 ? 8.951 2.740 -14.074 1.00 95.62 97 ASN A N 1
ATOM 778 C CA . ASN A 1 97 ? 7.587 3.154 -14.393 1.00 95.62 97 ASN A CA 1
ATOM 779 C C . ASN A 1 97 ? 7.556 4.677 -14.617 1.00 95.62 97 ASN A C 1
ATOM 781 O O . ASN A 1 97 ? 8.509 5.367 -14.254 1.00 95.62 97 ASN A O 1
ATOM 785 N N . PRO A 1 98 ? 6.469 5.239 -15.181 1.00 95.12 98 PRO A N 1
ATOM 786 C CA . PRO A 1 98 ? 6.285 6.687 -15.217 1.00 95.12 98 PRO A CA 1
ATOM 787 C C . PRO A 1 98 ? 6.418 7.311 -13.820 1.00 95.12 98 PRO A C 1
ATOM 789 O O . PRO A 1 98 ? 5.920 6.754 -12.842 1.00 95.12 98 PRO A O 1
ATOM 792 N N . GLY A 1 99 ? 7.034 8.494 -13.724 1.00 92.81 99 GLY A N 1
ATOM 793 C CA . GLY A 1 99 ? 7.325 9.142 -12.435 1.00 92.81 99 GLY A CA 1
ATOM 794 C C . GLY A 1 99 ? 6.094 9.443 -11.568 1.00 92.81 99 GLY A C 1
ATOM 795 O O . GLY A 1 99 ? 6.210 9.569 -10.356 1.00 92.81 99 GLY A O 1
ATOM 796 N N . ASN A 1 100 ? 4.900 9.492 -12.163 1.00 93.69 100 ASN A N 1
ATOM 797 C CA . ASN A 1 100 ? 3.632 9.691 -11.460 1.00 93.69 100 ASN A CA 1
ATOM 798 C C . ASN A 1 100 ? 2.884 8.381 -11.146 1.00 93.69 100 ASN A C 1
ATOM 800 O O . ASN A 1 100 ? 1.715 8.430 -10.771 1.00 93.69 100 ASN A O 1
ATOM 804 N N . TYR A 1 101 ? 3.504 7.208 -11.313 1.00 95.44 101 TYR A N 1
ATOM 805 C CA . TYR A 1 101 ? 2.840 5.911 -11.133 1.00 95.44 101 TYR A CA 1
ATOM 806 C C . TYR A 1 101 ? 2.210 5.766 -9.738 1.00 95.44 101 TYR A C 1
ATOM 808 O O . TYR A 1 101 ? 1.029 5.439 -9.614 1.00 95.44 101 TYR A O 1
ATOM 816 N N . LEU A 1 102 ? 2.977 6.060 -8.684 1.00 94.50 102 LEU A N 1
ATOM 817 C CA . LEU A 1 102 ? 2.511 5.942 -7.300 1.00 94.50 102 LEU A CA 1
ATOM 818 C C . LEU A 1 102 ? 1.522 7.046 -6.917 1.00 94.50 102 LEU A C 1
ATOM 820 O O . LEU A 1 102 ? 0.566 6.784 -6.192 1.00 94.50 102 LEU A O 1
ATOM 824 N N . GLU A 1 103 ? 1.707 8.258 -7.442 1.00 93.81 103 GLU A N 1
ATOM 825 C CA . GLU A 1 103 ? 0.766 9.362 -7.242 1.00 93.81 103 GLU A CA 1
ATOM 826 C C . GLU A 1 103 ? -0.597 9.041 -7.870 1.00 93.81 103 GLU A C 1
ATOM 828 O O . GLU A 1 103 ? -1.637 9.194 -7.229 1.00 93.81 103 GLU A O 1
ATOM 833 N N . ARG A 1 104 ? -0.601 8.536 -9.111 1.00 94.38 104 ARG A N 1
ATOM 834 C CA . ARG A 1 104 ? -1.820 8.083 -9.791 1.00 94.38 104 ARG A CA 1
ATOM 835 C C . ARG A 1 104 ? -2.512 6.976 -9.006 1.00 94.38 104 ARG A C 1
ATOM 837 O O . ARG A 1 104 ? -3.732 7.011 -8.892 1.00 94.38 104 ARG A O 1
ATOM 844 N N . HIS A 1 105 ? -1.747 6.034 -8.451 1.00 94.56 105 HIS A N 1
ATOM 845 C CA . HIS A 1 105 ? -2.297 4.988 -7.594 1.00 94.56 105 HIS A CA 1
ATOM 846 C C . HIS A 1 105 ? -2.939 5.569 -6.325 1.00 94.56 105 HIS A C 1
ATOM 848 O O . HIS A 1 105 ? -4.081 5.242 -6.025 1.00 94.56 105 HIS A O 1
ATOM 854 N N . LEU A 1 106 ? -2.261 6.477 -5.616 1.00 93.75 106 LEU A N 1
ATOM 855 C CA . LEU A 1 106 ? -2.811 7.116 -4.417 1.00 93.75 106 LEU A CA 1
ATOM 856 C C . LEU A 1 106 ? -4.104 7.895 -4.710 1.00 93.75 106 LEU A C 1
ATOM 858 O O . LEU A 1 106 ? -5.062 7.783 -3.948 1.00 93.75 106 LEU A O 1
ATOM 862 N N . ARG A 1 107 ? -4.152 8.651 -5.816 1.00 93.06 107 ARG A N 1
ATOM 863 C CA . ARG A 1 107 ? -5.365 9.370 -6.243 1.00 93.06 107 ARG A CA 1
ATOM 864 C C . ARG A 1 107 ? -6.515 8.406 -6.523 1.00 93.06 107 ARG A C 1
ATOM 866 O O . ARG A 1 107 ? -7.584 8.577 -5.960 1.00 93.06 107 ARG A O 1
ATOM 873 N N . ALA A 1 108 ? -6.260 7.356 -7.303 1.00 93.31 108 ALA A N 1
ATOM 874 C CA . ALA A 1 108 ? -7.269 6.359 -7.659 1.00 93.31 108 ALA A CA 1
ATOM 875 C C . ALA A 1 108 ? -7.829 5.569 -6.463 1.00 93.31 108 ALA A C 1
ATOM 877 O O . ALA A 1 108 ? -8.901 4.992 -6.575 1.00 93.31 108 ALA A O 1
ATOM 878 N N . VAL A 1 109 ? -7.095 5.486 -5.349 1.00 91.62 109 VAL A N 1
ATOM 879 C CA . VAL A 1 109 ? -7.560 4.811 -4.126 1.00 91.62 109 VAL A CA 1
ATOM 880 C C . VAL A 1 109 ? -8.379 5.736 -3.228 1.00 91.62 109 VAL A C 1
ATOM 882 O O . VAL A 1 109 ? -9.254 5.269 -2.500 1.00 91.62 109 VAL A O 1
ATOM 885 N N . ARG A 1 110 ? -8.032 7.024 -3.187 1.00 84.44 110 ARG A N 1
ATOM 886 C CA . ARG A 1 110 ? -8.688 7.991 -2.303 1.00 84.44 110 ARG A CA 1
ATOM 887 C C . ARG A 1 110 ? -10.036 8.460 -2.853 1.00 84.44 110 ARG A C 1
ATOM 889 O O . ARG A 1 110 ? -10.911 8.771 -2.045 1.00 84.44 110 ARG A O 1
ATOM 896 N N . ASP A 1 111 ? -10.142 8.564 -4.173 1.00 74.94 111 ASP A N 1
ATOM 897 C CA . ASP A 1 111 ? -11.321 9.057 -4.892 1.00 74.94 111 ASP A CA 1
ATOM 898 C C . ASP A 1 111 ? -12.290 7.903 -5.218 1.00 74.94 111 ASP A C 1
ATOM 900 O O . ASP A 1 111 ? -13.515 8.107 -5.056 1.00 74.94 111 ASP A O 1
#

Sequence (111 aa):
AWKGGQAREKWLKDGKPPNPGRLNDLRHIIYKSADHPWRRARRNLGLMMREGLLKENIDGEALLWAHNRLIARPEQRKILMMISDGAPVDDSTLSVNPGNYLERHLRAVRD

Radius of gyration: 16.29 Å; chains: 1; bounding box: 37×27×48 Å

Secondary structure (DSSP, 8-state):
--TTHHHHHHHHHTT--SS----S------SS-TTS-HHHHHHHHHGGG-TTT-----HHHHHHHHHHHHHTS--SS--------S----HHHHTTS-TTHHHHHHHHHH-